Protein AF-A0A8H3DF75-F1 (afdb_monomer)

InterPro domains:
  IPR021858 Fungal transcription factor [PF11951] (6-120)

Sequence (128 aa):
MRSVVQECWRQAAFIYLYMAVCGDSSDTPRVREAFKRYMRLLNGTEPGRLPDEFLIFSFVLVGPAAQRLRDRKIIKQRALGLHTRDRTHIATSWIILVIDDI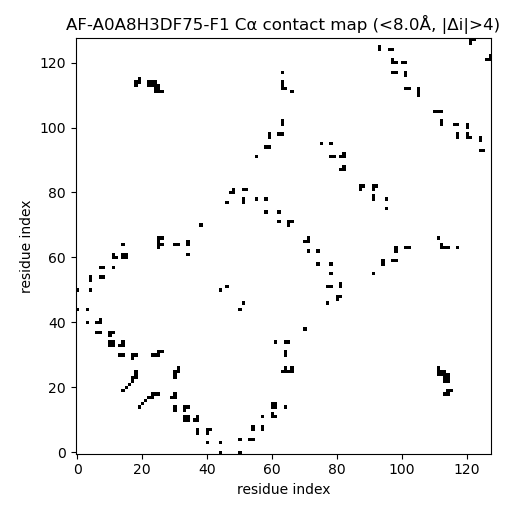WARADADQRPVMWFDVSVSRKKFLNV

Mean predicted aligned error: 5.35 Å

Foldseek 3Di:
DVVLLVLLVVLLVQLCCCQVVVVDFLPDPSNLVSLVSNLVSLVVDDQDQVSLVSCLVSLLSNLLNPPDPVSNVSSLVSLVVNCPPDDPPPSSVLSNQLSVQQNVVCVVVVHTGGVVSSVVSCCVRPVD

Secondary structure (DSSP, 8-state):
-HHHHHHHHHHHHHHHIIIIIS---TTSHHHHHHHHHHHHHHHTSPPSHHHHHTTHHHHHHHGGG--SHHHHHHHHHHHHHHHTTSS-HHHHHHHHHHHHHHHHHHHHTTS---HHHHHHHHHHHH--

Organism: NCBI:txid456999

Nearest PDB structures (foldseek):
  4gpk-assembly1_C  TM=4.114E-01  e=5.987E+00  Bacillus thuringiensis serovar thuringiensis
  6c6k-assembly1_A  TM=3.876E-01  e=9.896E+00  Homo sapiens

Radius of gyration: 13.76 Å; Cα contacts (8 Å, |Δi|>4): 145; chains: 1; bounding box: 34×24×37 Å

Solvent-accessible surface area (backbone atoms only — not comparable to full-atom values): 6999 Å² total; per-residue (Å²): 110,71,67,57,54,52,50,37,50,52,26,27,50,48,31,37,44,42,22,64,72,69,62,36,43,28,75,39,70,68,36,43,50,31,44,52,52,29,50,53,53,57,71,73,43,82,89,50,65,76,68,44,66,77,36,54,71,43,47,67,47,41,44,60,46,47,82,47,72,71,56,44,49,50,54,49,51,56,49,51,64,50,47,80,74,60,98,44,62,68,69,50,51,52,50,53,53,33,47,48,49,37,49,52,51,23,60,74,69,72,45,69,35,45,45,66,43,55,56,55,31,41,35,74,77,65,79,104

pLDDT: mean 86.45, std 13.16, range [49.19, 98.12]

Structure (mmCIF, N/CA/C/O backb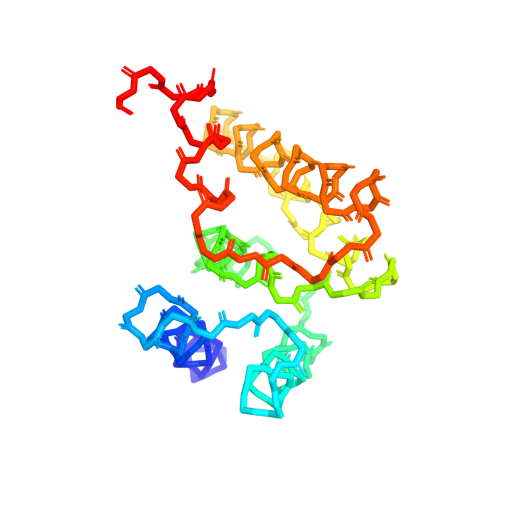one):
data_AF-A0A8H3DF75-F1
#
_entry.id   AF-A0A8H3DF75-F1
#
loop_
_atom_site.group_PDB
_atom_site.id
_atom_site.type_symbol
_atom_site.label_atom_id
_atom_site.label_alt_id
_atom_site.label_comp_id
_atom_site.label_asym_id
_atom_site.label_entity_id
_atom_site.label_seq_id
_atom_site.pdbx_PDB_ins_code
_atom_site.Cartn_x
_atom_site.Cartn_y
_atom_site.Cartn_z
_atom_site.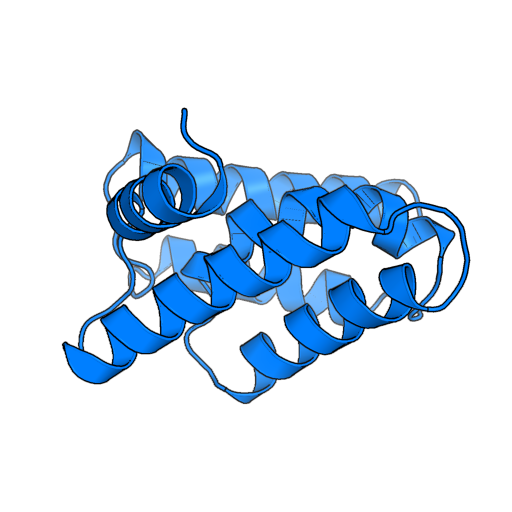occupancy
_atom_site.B_iso_or_equiv
_atom_site.auth_seq_id
_atom_site.auth_comp_id
_atom_site.auth_asym_id
_atom_site.auth_atom_id
_atom_site.pdbx_PDB_model_num
ATOM 1 N N . MET A 1 1 ? 20.208 -4.360 -7.802 1.00 60.38 1 MET A N 1
ATOM 2 C CA . MET A 1 1 ? 18.901 -3.910 -8.339 1.00 60.38 1 MET A CA 1
ATOM 3 C C . MET A 1 1 ? 17.854 -5.023 -8.359 1.00 60.38 1 MET A C 1
ATOM 5 O O . MET A 1 1 ? 16.828 -4.861 -7.714 1.00 60.38 1 MET A O 1
ATOM 9 N N . ARG A 1 2 ? 18.122 -6.178 -8.994 1.00 76.81 2 ARG A N 1
ATOM 10 C CA . ARG A 1 2 ? 17.198 -7.335 -9.032 1.00 76.81 2 ARG A CA 1
ATOM 11 C C . ARG A 1 2 ? 16.719 -7.805 -7.649 1.00 76.81 2 ARG A C 1
ATOM 13 O O . ARG A 1 2 ? 15.525 -8.001 -7.464 1.00 76.81 2 ARG A O 1
ATOM 20 N N . SER A 1 3 ? 17.631 -7.917 -6.681 1.00 84.50 3 SER A N 1
ATOM 21 C CA . SER A 1 3 ? 17.312 -8.323 -5.303 1.00 84.50 3 SER A CA 1
ATOM 22 C C . SER A 1 3 ? 16.375 -7.344 -4.590 1.00 84.50 3 SER A C 1
ATOM 24 O O . SER A 1 3 ? 15.457 -7.767 -3.899 1.00 84.50 3 SER A O 1
ATOM 26 N N . VAL A 1 4 ? 16.560 -6.037 -4.798 1.00 87.31 4 VAL A N 1
ATOM 27 C CA . VAL A 1 4 ? 15.722 -5.004 -4.171 1.00 87.31 4 VAL A CA 1
ATOM 28 C C . VAL A 1 4 ? 14.311 -5.015 -4.752 1.00 87.31 4 VAL A C 1
ATOM 30 O O . VAL A 1 4 ? 13.348 -4.964 -3.997 1.00 87.31 4 VAL A O 1
ATOM 33 N N . VAL A 1 5 ? 14.173 -5.158 -6.075 1.00 87.69 5 VAL A N 1
ATOM 34 C CA . VAL A 1 5 ? 12.860 -5.277 -6.733 1.00 87.69 5 VAL A CA 1
ATOM 35 C C . VAL A 1 5 ? 12.118 -6.525 -6.247 1.00 87.69 5 VAL A C 1
ATOM 37 O O . VAL A 1 5 ? 10.944 -6.437 -5.899 1.00 87.69 5 VAL A O 1
ATOM 40 N N . GLN A 1 6 ? 12.799 -7.671 -6.160 1.00 90.56 6 GLN A N 1
ATOM 41 C CA . GLN A 1 6 ? 12.214 -8.902 -5.614 1.00 90.56 6 GLN A CA 1
ATOM 42 C C . GLN A 1 6 ? 11.753 -8.723 -4.167 1.00 90.56 6 GLN A C 1
ATOM 44 O O . GLN A 1 6 ? 10.665 -9.161 -3.805 1.00 90.56 6 GLN A O 1
ATOM 49 N N . GLU A 1 7 ? 12.551 -8.041 -3.351 1.00 94.00 7 GLU A N 1
ATOM 50 C CA . GLU A 1 7 ? 12.215 -7.788 -1.957 1.00 94.00 7 GLU A CA 1
ATOM 51 C C . GLU A 1 7 ? 11.046 -6.794 -1.817 1.00 94.00 7 GLU A C 1
ATOM 53 O O . GLU A 1 7 ? 10.160 -7.010 -0.991 1.00 94.00 7 GLU A O 1
ATOM 58 N N . CYS A 1 8 ? 10.954 -5.771 -2.674 1.00 94.00 8 CYS A N 1
ATOM 59 C CA . CYS A 1 8 ? 9.770 -4.912 -2.779 1.00 94.00 8 CYS A CA 1
ATOM 60 C C . CYS A 1 8 ? 8.517 -5.730 -3.122 1.00 94.00 8 CYS A C 1
ATOM 62 O O . CYS A 1 8 ? 7.493 -5.600 -2.451 1.00 94.00 8 CYS A O 1
ATOM 64 N N . TRP A 1 9 ? 8.600 -6.616 -4.117 1.00 95.00 9 TRP A N 1
ATOM 65 C CA . TRP A 1 9 ? 7.496 -7.508 -4.478 1.00 95.00 9 TRP A CA 1
ATOM 66 C C . TRP A 1 9 ? 7.118 -8.463 -3.346 1.00 95.00 9 TRP A C 1
ATOM 68 O O . TRP A 1 9 ? 5.932 -8.691 -3.119 1.00 95.00 9 TRP A O 1
ATOM 78 N N . ARG A 1 10 ? 8.093 -8.957 -2.577 1.00 96.56 10 ARG A N 1
ATOM 79 C CA . ARG A 1 10 ? 7.835 -9.776 -1.387 1.00 96.56 10 ARG A CA 1
ATOM 80 C C . ARG A 1 10 ? 7.030 -9.009 -0.339 1.00 96.56 10 ARG A C 1
ATOM 82 O O . ARG A 1 10 ? 6.052 -9.538 0.182 1.00 96.56 10 ARG A O 1
ATOM 89 N N . GLN A 1 11 ? 7.392 -7.756 -0.055 1.00 97.81 11 GLN A N 1
ATOM 90 C CA . GLN A 1 11 ? 6.621 -6.923 0.875 1.00 97.81 11 GLN A CA 1
ATOM 91 C C . GLN A 1 11 ? 5.227 -6.579 0.326 1.00 97.81 11 GLN A C 1
ATOM 93 O O . GLN A 1 11 ? 4.255 -6.612 1.078 1.00 97.81 11 GLN A O 1
ATOM 98 N N . ALA A 1 12 ? 5.101 -6.314 -0.979 1.00 97.00 12 ALA A N 1
ATOM 99 C CA . ALA A 1 12 ? 3.807 -6.089 -1.624 1.00 97.00 12 ALA A CA 1
ATOM 100 C C . ALA A 1 12 ? 2.895 -7.327 -1.536 1.00 97.00 12 ALA A C 1
ATOM 102 O O . ALA A 1 12 ? 1.709 -7.197 -1.233 1.00 97.00 12 ALA A O 1
ATOM 103 N N . ALA A 1 13 ? 3.456 -8.526 -1.718 1.00 97.25 13 ALA A N 1
ATOM 104 C CA . ALA A 1 13 ? 2.738 -9.786 -1.559 1.00 97.25 13 ALA A CA 1
ATOM 105 C C . ALA A 1 13 ? 2.259 -10.002 -0.116 1.00 97.25 13 ALA A C 1
ATOM 107 O O . ALA A 1 13 ? 1.129 -10.440 0.081 1.00 97.25 13 ALA A O 1
ATOM 108 N N . PHE A 1 14 ? 3.059 -9.646 0.897 1.00 97.94 14 PHE A N 1
ATOM 109 C CA . PHE A 1 14 ? 2.601 -9.694 2.290 1.00 97.94 14 PHE A CA 1
ATOM 110 C C . PHE A 1 14 ? 1.458 -8.723 2.569 1.00 97.94 14 PHE A C 1
ATOM 112 O O . PHE A 1 14 ? 0.496 -9.106 3.224 1.00 97.94 14 PHE A O 1
ATOM 119 N N . ILE A 1 15 ? 1.529 -7.490 2.061 1.00 97.75 15 ILE A N 1
ATOM 120 C CA . ILE A 1 15 ? 0.442 -6.513 2.222 1.00 97.75 15 ILE A CA 1
ATOM 121 C C . ILE A 1 15 ? -0.844 -7.042 1.585 1.00 97.75 15 ILE A C 1
ATOM 123 O O . ILE A 1 15 ? -1.891 -7.020 2.229 1.00 97.75 15 ILE A O 1
ATOM 127 N N . TYR A 1 16 ? -0.754 -7.581 0.366 1.00 96.12 16 TYR A N 1
ATOM 128 C CA . TYR A 1 16 ? -1.882 -8.232 -0.293 1.00 96.12 16 TYR A CA 1
ATOM 129 C C . TYR A 1 16 ? -2.425 -9.399 0.537 1.00 96.12 16 TYR A C 1
ATOM 131 O O . TYR A 1 16 ? -3.619 -9.446 0.807 1.00 96.12 16 TYR A O 1
ATOM 139 N N . LEU A 1 17 ? -1.567 -10.312 0.998 1.00 97.62 17 LEU A N 1
ATOM 140 C CA . LEU A 1 17 ? -1.979 -11.450 1.820 1.00 97.62 17 LEU A CA 1
ATOM 141 C C . LEU A 1 17 ? -2.721 -10.988 3.081 1.00 97.62 17 LEU A C 1
ATOM 143 O O . LEU A 1 17 ? -3.814 -11.466 3.366 1.00 97.62 17 LEU A O 1
ATOM 147 N N . TYR A 1 18 ? -2.162 -10.033 3.821 1.00 97.81 18 TYR A N 1
ATOM 148 C CA . TYR A 1 18 ? -2.763 -9.569 5.068 1.00 97.81 18 TYR A CA 1
ATOM 149 C C . TYR A 1 18 ? -4.082 -8.832 4.828 1.00 97.81 18 TYR A C 1
ATOM 151 O O . TYR A 1 18 ? -5.074 -9.142 5.481 1.00 97.81 18 TYR A O 1
ATOM 159 N N . MET A 1 19 ? -4.132 -7.900 3.876 1.00 97.06 19 MET A N 1
ATOM 160 C CA . MET A 1 19 ? -5.328 -7.082 3.668 1.00 97.06 19 MET A CA 1
ATOM 161 C C . MET A 1 19 ? -6.407 -7.797 2.848 1.00 97.06 19 MET A C 1
ATOM 163 O O . MET A 1 19 ? -7.584 -7.740 3.191 1.00 97.06 19 MET A O 1
ATOM 167 N N . ALA A 1 20 ? -6.028 -8.452 1.749 1.00 95.25 20 ALA A N 1
ATOM 168 C CA . ALA A 1 20 ? -6.967 -9.050 0.801 1.00 95.25 20 ALA A CA 1
ATOM 169 C C . ALA A 1 20 ? -7.452 -10.430 1.231 1.00 95.25 20 ALA A C 1
ATOM 171 O O . ALA A 1 20 ? -8.629 -10.738 1.068 1.00 95.25 20 ALA A O 1
ATOM 172 N N . VAL A 1 21 ? -6.537 -11.261 1.737 1.00 96.00 21 VAL A N 1
ATOM 173 C CA . VAL A 1 21 ? -6.831 -12.661 2.061 1.00 96.00 21 VAL A CA 1
ATOM 174 C C . VAL A 1 21 ? -7.211 -12.803 3.530 1.00 96.00 21 VAL A C 1
ATOM 176 O O . VAL A 1 21 ? -8.213 -13.440 3.832 1.00 96.00 21 VAL A O 1
ATOM 179 N N . CYS A 1 22 ? -6.453 -12.193 4.449 1.00 96.94 22 CYS A N 1
ATOM 180 C CA . CYS A 1 22 ? -6.777 -12.252 5.878 1.00 96.94 22 CYS A CA 1
ATOM 181 C C . CYS A 1 22 ? -7.815 -11.210 6.326 1.00 96.94 22 CYS A C 1
ATOM 183 O O . CYS A 1 22 ? -8.328 -11.331 7.434 1.00 96.94 22 CYS A O 1
ATOM 185 N N . GLY A 1 23 ? -8.135 -10.217 5.490 1.00 95.94 23 GLY A N 1
ATOM 186 C CA . GLY A 1 23 ? -9.151 -9.205 5.790 1.00 95.94 23 GLY A CA 1
ATOM 187 C C . GLY A 1 23 ? -8.690 -8.084 6.725 1.00 95.94 23 GLY A C 1
ATOM 188 O O . GLY A 1 23 ? -9.527 -7.365 7.267 1.00 95.94 23 GLY A O 1
ATOM 189 N N . ASP A 1 24 ? -7.383 -7.914 6.923 1.00 97.50 24 ASP A N 1
ATOM 190 C CA . ASP A 1 24 ? -6.861 -6.864 7.791 1.00 97.50 24 ASP A CA 1
ATOM 191 C C . ASP A 1 24 ? -7.067 -5.459 7.221 1.00 97.50 24 ASP A C 1
ATOM 193 O O . ASP A 1 24 ? -6.970 -5.214 6.015 1.00 97.50 24 ASP A O 1
ATOM 197 N N . SER A 1 25 ? -7.231 -4.497 8.130 1.00 96.81 25 SER A N 1
ATOM 198 C CA . SER A 1 25 ? -7.132 -3.080 7.796 1.00 96.81 25 SER A CA 1
ATOM 199 C C . SER A 1 25 ? -5.676 -2.639 7.645 1.00 96.81 25 SER A C 1
ATOM 201 O O . SER A 1 25 ? -4.744 -3.274 8.160 1.00 96.81 25 SER A O 1
ATOM 203 N N . SER A 1 26 ? -5.474 -1.490 6.998 1.00 96.56 26 SER A N 1
ATOM 204 C CA . SER A 1 26 ? -4.144 -0.898 6.835 1.00 96.56 26 SER A CA 1
ATOM 205 C C . SER A 1 26 ? -3.447 -0.508 8.145 1.00 96.56 26 SER A C 1
ATOM 207 O O . SER A 1 26 ? -2.243 -0.255 8.126 1.00 96.56 26 SER A O 1
ATOM 209 N N . ASP A 1 27 ? -4.164 -0.465 9.275 1.00 96.62 27 ASP A N 1
ATOM 210 C CA . ASP A 1 27 ? -3.605 -0.094 10.584 1.00 96.62 27 ASP A CA 1
ATOM 211 C C . ASP A 1 27 ? -3.100 -1.270 11.418 1.00 96.62 27 ASP A C 1
ATOM 213 O O . ASP A 1 27 ? -2.438 -1.087 12.441 1.00 96.62 27 ASP A O 1
ATOM 217 N N . THR A 1 28 ? -3.334 -2.497 10.965 1.00 97.75 28 THR A N 1
ATOM 218 C CA . THR A 1 28 ? -2.822 -3.670 11.672 1.00 97.75 28 THR A CA 1
ATOM 219 C C . THR A 1 28 ? -1.283 -3.680 11.710 1.00 97.75 28 THR A C 1
ATOM 221 O O . THR A 1 28 ? -0.619 -3.314 10.728 1.00 97.75 28 THR A O 1
ATOM 224 N N . PRO A 1 29 ? -0.660 -4.130 12.821 1.00 97.75 29 PRO A N 1
ATOM 225 C CA . PRO A 1 29 ? 0.794 -4.064 12.990 1.00 97.75 29 PRO A CA 1
ATOM 226 C C . PRO A 1 29 ? 1.591 -4.742 11.869 1.00 97.75 29 PRO A C 1
ATOM 228 O O . PRO A 1 29 ? 2.616 -4.216 11.430 1.00 97.75 29 PRO A O 1
ATOM 231 N N . ARG A 1 30 ? 1.111 -5.886 11.362 1.00 97.50 30 ARG A N 1
ATOM 232 C CA . ARG A 1 30 ? 1.786 -6.638 10.292 1.00 97.50 30 ARG A CA 1
ATOM 233 C C . ARG A 1 30 ? 1.729 -5.935 8.936 1.00 97.50 30 ARG A C 1
ATOM 235 O O . ARG A 1 30 ? 2.726 -5.959 8.214 1.00 97.50 30 ARG A O 1
ATOM 242 N N . VAL A 1 31 ? 0.622 -5.256 8.619 1.00 98.00 31 VAL A N 1
ATOM 243 C CA . VAL A 1 31 ? 0.506 -4.444 7.397 1.00 98.00 31 VAL A CA 1
ATOM 244 C C . VAL A 1 31 ? 1.437 -3.240 7.482 1.00 98.00 31 VAL A C 1
ATOM 246 O O . VAL A 1 31 ? 2.218 -2.997 6.560 1.00 98.00 31 VAL A O 1
ATOM 249 N N . ARG A 1 32 ? 1.442 -2.539 8.621 1.00 97.88 32 ARG A N 1
ATOM 250 C CA . ARG A 1 32 ? 2.323 -1.385 8.852 1.00 97.88 32 ARG A CA 1
ATOM 251 C C . ARG A 1 32 ? 3.800 -1.749 8.759 1.00 97.88 32 ARG A C 1
ATOM 253 O O . ARG A 1 32 ? 4.577 -0.993 8.178 1.00 97.88 32 ARG A O 1
ATOM 260 N N . GLU A 1 33 ? 4.200 -2.892 9.307 1.00 98.12 33 GLU A N 1
ATOM 261 C CA . GLU A 1 33 ? 5.593 -3.341 9.259 1.00 98.12 33 GLU A CA 1
ATOM 262 C C . GLU A 1 33 ? 6.015 -3.753 7.839 1.00 98.12 33 GLU A C 1
ATOM 264 O O . GLU A 1 33 ? 7.079 -3.334 7.379 1.00 98.12 33 GLU A O 1
ATOM 269 N N . ALA A 1 34 ? 5.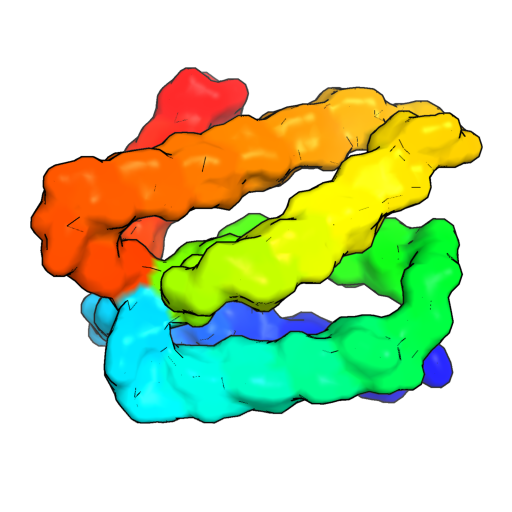173 -4.490 7.106 1.00 97.81 34 ALA A N 1
ATOM 270 C CA . ALA A 1 34 ? 5.434 -4.823 5.703 1.00 97.81 34 ALA A CA 1
ATOM 271 C C . ALA A 1 34 ? 5.534 -3.557 4.830 1.00 97.81 34 ALA A C 1
ATOM 273 O O . ALA A 1 34 ? 6.484 -3.397 4.060 1.00 97.81 34 ALA A O 1
ATOM 274 N N . PHE A 1 35 ? 4.623 -2.598 5.020 1.00 98.00 35 PHE A N 1
ATOM 275 C CA . PHE A 1 35 ? 4.645 -1.315 4.316 1.00 98.00 35 PHE A CA 1
ATOM 276 C C . PHE A 1 35 ? 5.884 -0.483 4.645 1.00 98.00 35 PHE A C 1
ATOM 278 O O . PHE A 1 35 ? 6.538 0.060 3.756 1.00 98.00 35 PHE A O 1
ATOM 285 N N . LYS A 1 36 ? 6.280 -0.426 5.918 1.00 97.38 36 LYS A N 1
ATOM 286 C CA . LYS A 1 36 ? 7.504 0.261 6.344 1.00 97.38 36 LYS A CA 1
ATOM 287 C C . LYS A 1 36 ? 8.746 -0.335 5.684 1.00 97.38 36 LYS A C 1
ATOM 289 O O . LYS A 1 36 ? 9.631 0.416 5.271 1.00 97.38 36 LYS A O 1
ATOM 294 N N . ARG A 1 37 ? 8.828 -1.665 5.576 1.00 97.31 37 ARG A N 1
ATOM 295 C CA . ARG A 1 37 ? 9.919 -2.356 4.869 1.00 97.31 37 ARG A CA 1
ATOM 296 C C . ARG A 1 37 ? 9.902 -2.027 3.382 1.00 97.31 37 ARG A C 1
ATOM 298 O O . ARG A 1 37 ? 10.947 -1.655 2.857 1.00 97.31 37 ARG A O 1
ATOM 305 N N . TYR A 1 38 ? 8.731 -2.061 2.747 1.00 96.25 38 TYR A N 1
ATOM 306 C CA . TYR A 1 38 ? 8.565 -1.654 1.351 1.00 96.25 38 TYR A CA 1
ATOM 307 C C . TYR A 1 38 ? 9.078 -0.228 1.113 1.00 96.25 38 TYR A C 1
ATOM 309 O O . TYR A 1 38 ? 9.924 -0.010 0.252 1.00 96.25 38 TYR A O 1
ATOM 317 N N . MET A 1 39 ? 8.643 0.739 1.925 1.00 95.88 39 MET A N 1
ATOM 318 C CA . MET A 1 39 ? 9.055 2.138 1.781 1.00 95.88 39 MET A CA 1
ATOM 319 C C . MET A 1 39 ? 10.555 2.344 2.009 1.00 95.88 39 MET A C 1
ATOM 321 O O . MET A 1 39 ? 11.164 3.163 1.327 1.00 95.88 39 MET A O 1
ATOM 325 N N . ARG A 1 40 ? 11.179 1.594 2.928 1.00 94.94 40 ARG A N 1
ATOM 326 C CA . ARG A 1 40 ? 12.641 1.623 3.111 1.00 94.94 40 ARG A CA 1
ATOM 327 C C . ARG A 1 40 ? 13.378 1.162 1.856 1.00 94.94 40 ARG A C 1
ATOM 329 O O . ARG A 1 40 ? 14.345 1.806 1.467 1.00 94.94 40 ARG A O 1
ATOM 336 N N . LEU A 1 41 ? 12.913 0.084 1.230 1.00 92.88 41 LEU A N 1
ATOM 337 C CA . LEU A 1 41 ? 13.499 -0.441 -0.004 1.00 92.88 41 LEU A CA 1
ATOM 338 C C . LEU A 1 41 ? 13.297 0.538 -1.161 1.00 92.88 41 LEU A C 1
ATOM 340 O O . LEU A 1 41 ? 14.263 0.892 -1.826 1.00 92.88 41 LEU A O 1
ATOM 344 N N . LEU A 1 42 ? 12.070 1.038 -1.340 1.00 90.62 42 LEU A N 1
ATOM 345 C CA . LEU A 1 42 ? 11.733 2.004 -2.385 1.00 90.62 42 LEU A CA 1
ATOM 346 C C . LEU A 1 42 ? 12.582 3.277 -2.267 1.00 90.62 42 LEU A C 1
ATOM 348 O O . LEU A 1 42 ? 13.179 3.716 -3.246 1.00 90.62 42 LEU A O 1
ATOM 352 N N . ASN A 1 43 ? 12.702 3.840 -1.063 1.00 89.56 43 ASN A N 1
ATOM 353 C CA . ASN A 1 43 ? 13.505 5.043 -0.827 1.00 89.56 43 ASN A CA 1
ATOM 354 C C . ASN A 1 43 ? 15.014 4.795 -0.967 1.00 89.56 43 ASN A C 1
ATOM 356 O O . ASN A 1 43 ? 15.745 5.726 -1.284 1.00 89.56 43 ASN A O 1
ATOM 360 N N . GLY A 1 44 ? 15.475 3.562 -0.739 1.00 85.88 44 GLY A N 1
ATOM 361 C CA . GLY A 1 44 ? 16.864 3.154 -0.959 1.00 85.88 44 GLY A CA 1
ATOM 362 C C . GLY A 1 44 ? 17.212 2.885 -2.427 1.00 85.88 44 GLY A C 1
ATOM 363 O O . GLY A 1 44 ? 18.377 2.651 -2.736 1.00 85.88 44 GLY A O 1
ATOM 364 N N . THR A 1 45 ? 16.230 2.904 -3.334 1.00 83.25 45 THR A N 1
ATOM 365 C CA . THR A 1 45 ? 16.465 2.821 -4.783 1.00 83.25 45 THR A CA 1
ATOM 366 C C . THR A 1 45 ? 16.469 4.204 -5.409 1.00 83.25 45 THR A C 1
ATOM 368 O O . THR A 1 45 ? 15.564 5.002 -5.149 1.00 83.25 45 THR A O 1
ATOM 371 N N . GLU A 1 46 ? 17.449 4.473 -6.272 1.00 76.50 46 GLU A N 1
ATOM 372 C CA . GLU A 1 46 ? 17.443 5.690 -7.081 1.00 76.50 46 GLU A CA 1
ATOM 373 C C . GLU A 1 46 ? 16.142 5.764 -7.901 1.00 76.50 46 GLU A C 1
ATOM 375 O O . GLU A 1 46 ? 15.772 4.776 -8.548 1.00 76.50 46 GLU A O 1
ATOM 380 N N . PRO A 1 47 ? 15.415 6.896 -7.853 1.00 69.25 47 PRO A N 1
ATOM 381 C CA . PRO A 1 47 ? 14.282 7.143 -8.736 1.00 69.25 47 PRO A CA 1
ATOM 382 C C . PRO A 1 47 ? 14.701 6.988 -10.190 1.00 69.25 47 PRO A C 1
ATOM 384 O O . PRO A 1 47 ? 15.697 7.572 -10.619 1.00 69.25 47 PRO A O 1
ATOM 387 N N . GLY A 1 48 ? 13.954 6.209 -10.966 1.00 63.97 48 GLY A N 1
ATOM 388 C CA . GLY A 1 48 ? 14.381 5.915 -12.322 1.00 63.97 48 GLY A CA 1
ATOM 389 C C . GLY A 1 48 ? 13.513 4.894 -13.029 1.00 63.97 48 GLY A C 1
ATOM 390 O O . GLY A 1 48 ? 12.766 4.134 -12.425 1.00 63.97 48 GLY A O 1
ATOM 391 N N . ARG A 1 49 ? 13.660 4.861 -14.352 1.00 61.75 49 ARG A N 1
ATOM 392 C CA . ARG A 1 49 ? 12.795 4.099 -15.254 1.00 61.75 49 ARG A CA 1
ATOM 393 C C . ARG A 1 49 ? 12.832 2.591 -14.989 1.00 61.75 49 ARG A C 1
ATOM 395 O O . ARG A 1 49 ? 11.791 2.001 -14.758 1.00 61.75 49 ARG A O 1
ATOM 402 N N . LEU A 1 50 ? 14.019 1.982 -14.938 1.00 65.00 50 LEU A N 1
ATOM 403 C CA . LEU A 1 50 ? 14.147 0.532 -14.751 1.00 65.00 50 LEU A CA 1
ATOM 404 C C . LEU A 1 50 ? 13.505 -0.002 -13.454 1.00 65.00 50 LEU A C 1
ATOM 406 O O . LEU A 1 50 ? 12.682 -0.902 -13.551 1.00 65.00 50 LEU A O 1
ATOM 410 N N . PRO A 1 51 ? 13.841 0.486 -12.244 1.00 67.38 51 PRO A N 1
ATOM 411 C CA . PRO A 1 51 ? 13.269 -0.063 -11.017 1.00 67.38 51 PRO A CA 1
ATOM 412 C C . PRO A 1 51 ? 11.777 0.254 -10.901 1.00 67.38 51 PRO A C 1
ATOM 414 O O . PRO A 1 51 ? 11.014 -0.615 -10.489 1.00 67.38 51 PRO A O 1
ATOM 417 N N . ASP A 1 52 ? 11.357 1.461 -11.292 1.00 69.75 52 ASP A N 1
ATOM 418 C CA . ASP A 1 52 ? 9.975 1.901 -11.127 1.00 69.75 52 ASP A CA 1
ATOM 419 C C . ASP A 1 52 ? 9.041 1.229 -12.167 1.00 69.75 52 ASP A C 1
ATOM 421 O O . ASP A 1 52 ? 7.915 0.875 -11.815 1.00 69.75 52 ASP A O 1
ATOM 425 N N . GLU A 1 53 ? 9.501 0.923 -13.394 1.00 74.50 53 GLU A N 1
ATOM 426 C CA . GLU A 1 53 ? 8.741 0.128 -14.386 1.00 74.50 53 GLU A CA 1
ATOM 427 C C . GLU A 1 53 ? 8.371 -1.260 -13.836 1.00 74.50 53 GLU A C 1
ATOM 429 O O . GLU A 1 53 ? 7.247 -1.724 -14.024 1.00 74.50 53 GLU A O 1
ATOM 434 N N . PHE A 1 54 ? 9.273 -1.907 -13.088 1.00 77.62 54 PHE A N 1
ATOM 435 C CA . PHE A 1 54 ? 8.985 -3.198 -12.450 1.00 77.62 54 PHE A CA 1
ATOM 436 C C . PHE A 1 54 ? 8.138 -3.084 -11.173 1.00 77.62 54 PHE A C 1
ATOM 438 O O . PHE A 1 54 ? 7.692 -4.111 -10.661 1.00 77.62 54 PHE A O 1
ATOM 445 N N . LEU A 1 55 ? 7.918 -1.876 -10.643 1.00 84.19 55 LEU A N 1
ATOM 446 C CA . LEU A 1 55 ? 7.181 -1.621 -9.396 1.00 84.19 55 LEU A CA 1
ATOM 447 C C . LEU A 1 55 ? 5.843 -0.902 -9.614 1.00 84.19 55 LEU A C 1
ATOM 449 O O . LEU A 1 55 ? 5.071 -0.719 -8.673 1.00 84.19 55 LEU A O 1
ATOM 453 N N . ILE A 1 56 ? 5.510 -0.528 -10.849 1.00 82.62 56 ILE A N 1
ATOM 454 C CA . ILE A 1 56 ? 4.269 0.197 -11.139 1.00 82.62 56 ILE A CA 1
ATOM 455 C C . ILE A 1 56 ? 3.025 -0.551 -10.636 1.00 82.62 56 ILE A C 1
ATOM 457 O O . ILE A 1 56 ? 2.156 0.036 -9.993 1.00 82.62 56 ILE A O 1
ATOM 461 N N . PHE A 1 57 ? 2.978 -1.871 -10.831 1.00 82.12 57 PHE A N 1
ATOM 462 C CA . PHE A 1 57 ? 1.883 -2.708 -10.343 1.00 82.12 57 PHE A CA 1
ATOM 463 C C . PHE A 1 57 ? 1.935 -2.942 -8.831 1.00 82.12 57 PHE A C 1
ATOM 465 O O . PHE A 1 57 ? 0.884 -3.086 -8.205 1.00 82.12 57 PHE A O 1
ATOM 472 N N . SER A 1 58 ? 3.121 -2.929 -8.212 1.00 88.81 58 SER A N 1
ATOM 473 C CA . SER A 1 58 ? 3.208 -3.062 -6.758 1.00 88.81 58 SER A CA 1
ATOM 474 C C . SER A 1 58 ? 2.651 -1.830 -6.046 1.00 88.81 58 SER A C 1
ATOM 476 O O . SER A 1 58 ? 2.119 -1.981 -4.950 1.00 88.81 58 SER A O 1
ATOM 478 N N . PHE A 1 59 ? 2.644 -0.643 -6.669 1.00 88.88 59 PHE A N 1
ATOM 479 C CA . PHE A 1 59 ? 1.993 0.547 -6.103 1.00 88.88 59 PHE A CA 1
ATOM 480 C C . PHE A 1 59 ? 0.488 0.375 -5.870 1.00 88.88 59 PHE A C 1
ATOM 482 O O . PHE A 1 59 ? -0.009 0.873 -4.862 1.00 88.88 59 PHE A O 1
ATOM 489 N N . VAL A 1 60 ? -0.227 -0.382 -6.710 1.00 86.69 60 VAL A N 1
ATOM 490 C CA . VAL A 1 60 ? -1.648 -0.712 -6.468 1.00 86.69 60 VAL A CA 1
ATOM 491 C C . VAL A 1 60 ? -1.803 -1.589 -5.228 1.00 86.69 60 VAL A C 1
ATOM 493 O O . VAL A 1 60 ? -2.738 -1.407 -4.454 1.00 86.69 60 VAL A O 1
ATOM 496 N N . LEU A 1 61 ? -0.878 -2.529 -5.022 1.00 91.62 61 LEU A N 1
ATOM 497 C CA . LEU A 1 61 ? -0.920 -3.447 -3.885 1.00 91.62 61 LEU A CA 1
ATOM 498 C C . LEU A 1 61 ? -0.555 -2.751 -2.570 1.00 91.62 61 LEU A C 1
ATOM 500 O O . LEU A 1 61 ? -1.141 -3.055 -1.535 1.00 91.62 61 LEU A O 1
ATOM 504 N N . VAL A 1 62 ? 0.398 -1.813 -2.601 1.00 95.06 62 VAL A N 1
ATOM 505 C CA . VAL A 1 62 ? 0.887 -1.136 -1.388 1.00 95.06 62 VAL A CA 1
ATOM 506 C C . VAL A 1 62 ? 0.190 0.185 -1.083 1.00 95.06 62 VAL A C 1
ATOM 508 O O . VAL A 1 62 ? 0.192 0.611 0.069 1.00 95.06 62 VAL A O 1
ATOM 511 N N . GLY A 1 63 ? -0.415 0.835 -2.080 1.00 94.38 63 GLY A N 1
ATOM 512 C CA . GLY A 1 63 ? -1.153 2.091 -1.930 1.00 94.38 63 GLY A CA 1
ATOM 513 C C . GLY A 1 63 ? -2.189 2.063 -0.797 1.00 94.38 63 GLY A C 1
ATOM 514 O O . GLY A 1 63 ? -2.199 2.993 0.011 1.00 94.38 63 GLY A O 1
ATOM 515 N N . PRO A 1 64 ? -2.987 0.988 -0.645 1.00 95.12 64 PRO A N 1
ATOM 516 C CA . PRO A 1 64 ? -3.915 0.823 0.476 1.00 95.12 64 PRO A CA 1
ATOM 517 C C . PRO A 1 64 ? -3.258 0.889 1.861 1.00 95.12 64 PRO A C 1
ATOM 519 O O . PRO A 1 64 ? -3.859 1.380 2.812 1.00 95.12 64 PRO A O 1
ATOM 522 N N . ALA A 1 65 ? -2.009 0.437 1.987 1.00 96.75 65 ALA A N 1
ATOM 523 C CA . ALA A 1 65 ? -1.271 0.463 3.248 1.00 96.75 65 ALA A CA 1
ATOM 524 C C . ALA A 1 65 ? -0.648 1.842 3.566 1.00 96.75 65 ALA A C 1
ATOM 526 O O . ALA A 1 65 ? -0.165 2.068 4.678 1.00 96.75 65 ALA A O 1
ATOM 527 N N . ALA A 1 66 ? -0.672 2.789 2.621 1.00 96.44 66 ALA A N 1
ATOM 528 C CA . ALA A 1 66 ? -0.094 4.119 2.788 1.00 96.44 66 ALA A CA 1
ATOM 529 C C . ALA A 1 66 ? -1.012 5.053 3.595 1.00 96.44 66 ALA A C 1
ATOM 531 O O . ALA A 1 66 ? -1.851 5.777 3.057 1.00 96.44 66 ALA A O 1
ATOM 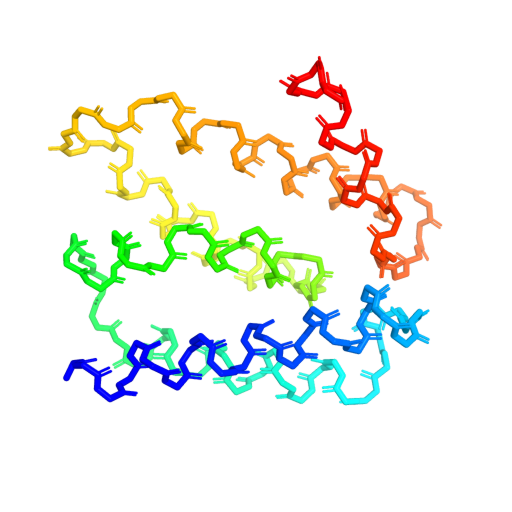532 N N . GLN A 1 67 ? -0.814 5.085 4.911 1.00 91.81 67 GLN A N 1
ATOM 533 C CA . GLN A 1 67 ? -1.600 5.936 5.813 1.00 91.81 67 GLN A CA 1
ATOM 534 C C . GLN A 1 67 ? -1.120 7.392 5.865 1.00 91.81 67 GLN A C 1
ATOM 536 O O . GLN A 1 67 ? -1.906 8.304 6.094 1.00 91.81 67 GLN A O 1
ATOM 541 N N . ARG A 1 68 ? 0.184 7.634 5.686 1.00 93.25 68 ARG A N 1
ATOM 542 C CA . ARG A 1 68 ? 0.778 8.966 5.872 1.00 93.25 68 ARG A CA 1
ATOM 543 C C . ARG A 1 68 ? 0.827 9.716 4.550 1.00 93.25 68 ARG A C 1
ATOM 545 O O . ARG A 1 68 ? 1.372 9.197 3.578 1.00 93.25 68 ARG A O 1
ATOM 552 N N . LEU A 1 69 ? 0.404 10.982 4.548 1.00 93.38 69 LEU A N 1
ATOM 553 C CA . LEU A 1 69 ? 0.451 11.865 3.370 1.00 93.38 69 LEU A CA 1
ATOM 554 C C . LEU A 1 69 ? 1.824 11.891 2.679 1.00 93.38 69 LEU A C 1
ATOM 556 O O . LEU A 1 69 ? 1.907 11.907 1.453 1.00 93.38 69 LEU A O 1
ATOM 560 N N . ARG A 1 70 ? 2.913 11.839 3.454 1.00 94.94 70 ARG A N 1
ATOM 561 C CA . ARG A 1 70 ? 4.278 11.791 2.910 1.00 94.94 70 ARG A CA 1
ATOM 562 C C . ARG A 1 70 ? 4.544 10.530 2.075 1.00 94.94 70 ARG A C 1
ATOM 564 O O . ARG A 1 70 ? 5.156 10.623 1.018 1.00 94.94 70 ARG A O 1
ATOM 571 N N . ASP A 1 71 ? 4.063 9.370 2.526 1.00 94.88 71 ASP A N 1
ATOM 572 C CA . ASP A 1 71 ? 4.307 8.085 1.867 1.00 94.88 71 ASP A CA 1
ATOM 573 C C . ASP A 1 71 ? 3.423 7.991 0.612 1.00 94.88 71 ASP A C 1
ATOM 575 O O . ASP A 1 71 ? 3.892 7.601 -0.458 1.00 94.88 71 ASP A O 1
ATOM 579 N N . ARG A 1 72 ? 2.180 8.489 0.714 1.00 95.00 72 ARG A N 1
ATOM 580 C CA . ARG A 1 72 ? 1.260 8.693 -0.415 1.00 95.00 72 ARG A CA 1
ATOM 581 C C . ARG A 1 72 ? 1.885 9.563 -1.515 1.00 95.00 72 ARG A C 1
ATOM 583 O O . ARG A 1 72 ? 1.841 9.208 -2.693 1.00 95.00 72 ARG A O 1
ATOM 590 N N . LYS A 1 73 ? 2.529 10.675 -1.135 1.00 93.31 73 LYS A N 1
ATOM 591 C CA . LYS A 1 73 ? 3.225 11.581 -2.064 1.00 93.31 73 LYS A CA 1
ATOM 592 C C . LYS A 1 73 ? 4.388 10.893 -2.782 1.00 93.31 73 LYS A C 1
ATOM 594 O O . LYS A 1 73 ? 4.517 11.068 -3.989 1.00 93.31 73 LYS A O 1
ATOM 599 N N . ILE A 1 74 ? 5.193 10.096 -2.076 1.00 92.12 74 ILE A N 1
ATOM 600 C CA . ILE A 1 74 ? 6.311 9.353 -2.682 1.00 92.12 74 ILE A CA 1
ATOM 601 C C . ILE A 1 74 ? 5.794 8.356 -3.724 1.00 92.12 74 ILE A C 1
ATOM 603 O O . ILE A 1 74 ? 6.280 8.354 -4.853 1.00 92.12 74 ILE A O 1
ATOM 607 N N . ILE A 1 75 ? 4.781 7.553 -3.378 1.00 91.25 75 ILE A N 1
ATOM 608 C CA . ILE A 1 75 ? 4.173 6.577 -4.300 1.00 91.25 75 ILE A CA 1
ATOM 609 C C . ILE A 1 75 ? 3.643 7.281 -5.555 1.00 91.25 75 ILE A C 1
ATOM 611 O O . ILE A 1 75 ? 3.944 6.862 -6.671 1.00 91.25 75 ILE A O 1
ATOM 615 N N . LYS A 1 76 ? 2.929 8.400 -5.384 1.00 89.25 76 LYS A N 1
ATOM 616 C CA . LYS A 1 76 ? 2.446 9.220 -6.502 1.00 89.25 76 LYS A CA 1
ATOM 617 C C . LYS A 1 76 ? 3.565 9.742 -7.386 1.00 89.25 76 LYS A C 1
ATOM 619 O O . LYS A 1 76 ? 3.470 9.635 -8.601 1.00 89.25 76 LYS A O 1
ATOM 624 N N . GLN A 1 77 ? 4.607 10.320 -6.796 1.00 87.88 77 GLN A N 1
ATOM 625 C CA . GLN A 1 77 ? 5.729 10.875 -7.553 1.00 87.88 77 GLN A CA 1
ATOM 626 C C . GLN A 1 77 ? 6.449 9.795 -8.361 1.00 87.88 77 GLN A C 1
ATOM 628 O O . GLN A 1 77 ? 6.781 10.030 -9.519 1.00 87.88 77 GLN A O 1
ATOM 633 N N . ARG A 1 78 ? 6.634 8.603 -7.782 1.00 85.94 78 ARG A N 1
ATOM 634 C CA . ARG A 1 78 ? 7.223 7.448 -8.472 1.00 85.94 78 ARG A CA 1
ATOM 635 C C . ARG A 1 78 ? 6.351 6.977 -9.635 1.00 85.94 78 ARG A C 1
ATOM 637 O O . ARG A 1 78 ? 6.857 6.814 -10.739 1.00 85.94 78 ARG A O 1
ATOM 644 N N . ALA A 1 79 ? 5.042 6.836 -9.420 1.00 82.31 79 ALA A N 1
ATOM 645 C CA . ALA A 1 79 ? 4.105 6.468 -10.480 1.00 82.31 79 ALA A CA 1
ATOM 646 C C . ALA A 1 79 ? 4.065 7.521 -11.605 1.00 82.31 79 ALA A C 1
ATOM 648 O O . ALA A 1 79 ? 4.175 7.1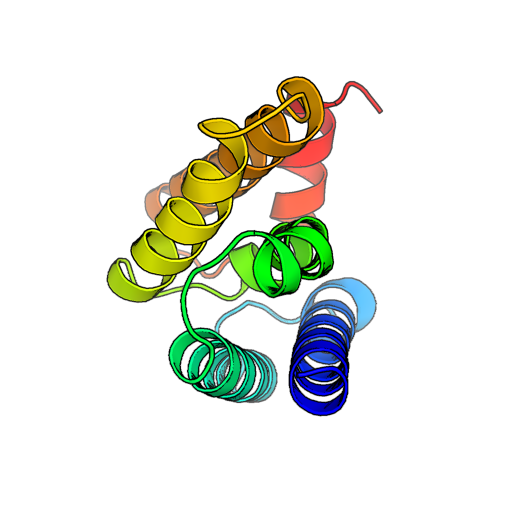80 -12.778 1.00 82.31 79 ALA A O 1
ATOM 649 N N . LEU A 1 80 ? 3.980 8.811 -11.265 1.00 80.56 80 LEU A N 1
ATOM 650 C CA . LEU A 1 80 ? 3.962 9.910 -12.239 1.00 80.56 80 LEU A CA 1
ATOM 651 C C . LEU A 1 80 ? 5.274 10.044 -13.017 1.00 80.56 80 LEU A C 1
ATOM 653 O O . LEU A 1 80 ? 5.234 10.354 -14.203 1.00 80.56 80 LEU A O 1
ATOM 657 N N . GLY A 1 81 ? 6.424 9.785 -12.388 1.00 74.00 81 GLY A N 1
ATOM 658 C CA . GLY A 1 81 ? 7.732 9.824 -13.051 1.00 74.00 81 GLY A CA 1
ATOM 659 C C . GLY A 1 81 ? 7.874 8.824 -14.205 1.00 74.00 81 GLY A C 1
ATOM 660 O O . GLY A 1 81 ? 8.685 9.042 -15.103 1.00 74.00 81 GLY A O 1
ATOM 661 N N . LEU A 1 82 ? 7.062 7.761 -14.217 1.00 68.69 82 LEU A N 1
ATOM 662 C CA . LEU A 1 82 ? 6.967 6.806 -15.326 1.00 68.69 82 LEU A CA 1
ATOM 663 C C . LEU A 1 82 ? 6.069 7.312 -16.463 1.00 68.69 82 LEU A C 1
ATOM 665 O O . LEU A 1 82 ? 6.297 6.986 -17.626 1.00 68.69 82 LEU A O 1
ATOM 669 N N . HIS A 1 83 ? 5.064 8.130 -16.140 1.00 59.59 83 HIS A N 1
ATOM 670 C CA . HIS A 1 83 ? 4.098 8.662 -17.101 1.00 59.59 83 HIS A CA 1
ATOM 671 C C . HIS A 1 83 ? 4.730 9.666 -18.074 1.00 59.59 83 HIS A C 1
ATOM 673 O O . HIS A 1 83 ? 4.390 9.692 -19.253 1.00 59.59 83 HIS A O 1
ATOM 679 N N . THR A 1 84 ? 5.679 10.470 -17.595 1.00 54.81 84 THR A N 1
ATOM 680 C CA . THR A 1 84 ? 6.263 11.594 -18.338 1.00 54.81 84 THR A CA 1
ATOM 681 C C . THR A 1 84 ? 7.317 11.210 -19.376 1.00 54.81 84 THR A C 1
ATOM 683 O O . THR A 1 84 ? 7.746 12.098 -20.110 1.00 54.81 84 THR A O 1
ATOM 686 N N . ARG A 1 85 ? 7.771 9.945 -19.452 1.00 58.03 85 ARG A N 1
ATOM 687 C CA . ARG A 1 85 ? 9.015 9.621 -20.182 1.00 58.03 85 ARG A CA 1
ATOM 688 C C . ARG A 1 85 ? 8.944 8.602 -21.329 1.00 58.03 85 ARG A C 1
ATOM 690 O O . ARG A 1 85 ? 9.899 8.604 -22.088 1.00 58.03 85 ARG A O 1
ATOM 697 N N . ASP A 1 86 ? 7.887 7.788 -21.493 1.00 52.53 86 ASP A N 1
ATOM 698 C CA . ASP A 1 86 ? 7.562 7.061 -22.752 1.00 52.53 86 ASP A CA 1
ATOM 699 C C . ASP A 1 86 ? 6.342 6.108 -22.619 1.00 52.53 86 ASP A C 1
ATOM 701 O O . ASP A 1 86 ? 6.229 5.367 -21.644 1.00 52.53 86 ASP A O 1
ATOM 705 N N . ARG A 1 87 ? 5.459 6.099 -23.640 1.00 49.19 87 ARG A N 1
ATOM 706 C CA . ARG A 1 87 ? 4.433 5.096 -24.067 1.00 49.19 87 ARG A CA 1
ATOM 707 C C . ARG A 1 87 ? 3.534 4.341 -23.062 1.00 49.19 87 ARG A C 1
ATOM 709 O O . ARG A 1 87 ? 2.661 3.599 -23.507 1.00 49.19 87 ARG A O 1
ATOM 716 N N . THR A 1 88 ? 3.616 4.563 -21.756 1.00 51.34 88 THR A N 1
ATOM 717 C CA . THR A 1 88 ? 2.792 3.854 -20.752 1.00 51.34 88 THR A CA 1
ATOM 718 C C . THR A 1 88 ? 1.667 4.755 -20.231 1.00 51.34 88 THR A C 1
ATOM 720 O O . THR A 1 88 ? 1.497 4.970 -19.031 1.00 51.34 88 THR A O 1
ATOM 723 N N . HIS A 1 89 ? 0.912 5.371 -21.143 1.00 54.78 89 HIS A N 1
ATOM 724 C CA . HIS A 1 89 ? -0.014 6.450 -20.779 1.00 54.78 89 HIS A CA 1
ATOM 725 C C . HIS A 1 89 ? -1.289 5.937 -20.088 1.00 54.78 89 HIS A C 1
ATOM 727 O O . HIS A 1 89 ? -1.815 6.588 -19.190 1.00 54.78 89 HIS A O 1
ATOM 733 N N . ILE A 1 90 ? -1.757 4.742 -20.457 1.00 53.06 90 ILE A N 1
ATOM 734 C CA . ILE A 1 90 ? -3.055 4.230 -19.999 1.00 53.06 90 ILE A CA 1
ATOM 735 C C . ILE A 1 90 ? -2.924 3.536 -18.638 1.00 53.06 90 ILE A C 1
ATOM 737 O O . ILE A 1 90 ? -3.688 3.839 -17.726 1.00 53.06 90 ILE A O 1
ATOM 741 N N . ALA A 1 91 ? -1.923 2.661 -18.465 1.00 56.19 91 ALA A N 1
ATOM 742 C CA . ALA A 1 91 ? -1.776 1.881 -17.233 1.00 56.19 91 ALA A CA 1
ATOM 743 C C . ALA A 1 91 ? -1.467 2.755 -16.003 1.00 56.19 91 ALA A C 1
ATOM 745 O O . ALA A 1 91 ? -2.020 2.566 -14.926 1.00 56.19 91 ALA A O 1
ATOM 746 N N . THR A 1 92 ? -0.617 3.763 -16.182 1.00 62.09 92 THR A N 1
ATOM 747 C CA . THR A 1 92 ? -0.173 4.651 -15.100 1.00 62.09 92 THR A CA 1
ATOM 748 C C . THR A 1 92 ? -1.277 5.609 -14.642 1.00 62.09 92 THR A C 1
ATOM 750 O O . THR A 1 92 ? -1.360 5.940 -13.460 1.00 62.09 92 THR A O 1
ATOM 753 N N . SER A 1 93 ? -2.157 6.020 -15.564 1.00 71.44 93 SER A N 1
ATOM 754 C CA . SER A 1 93 ? -3.252 6.954 -15.284 1.00 71.44 93 SER A CA 1
ATOM 755 C C . SER A 1 93 ? -4.310 6.335 -14.364 1.00 71.44 93 SER A C 1
ATOM 757 O O . SER A 1 93 ? -4.661 6.936 -13.350 1.00 71.44 93 SER A O 1
ATOM 759 N N . TRP A 1 94 ? -4.755 5.100 -14.633 1.00 78.31 94 TRP A N 1
ATOM 760 C CA . TRP A 1 94 ? -5.774 4.465 -13.789 1.00 78.31 94 TRP A CA 1
ATOM 761 C C . TRP A 1 94 ? -5.244 4.073 -12.406 1.00 78.31 94 TRP A C 1
ATOM 763 O O . TRP A 1 94 ? -5.994 4.143 -11.437 1.00 78.31 94 TRP A O 1
ATOM 773 N N . ILE A 1 95 ? -3.963 3.701 -12.282 1.00 80.94 95 ILE A N 1
ATOM 774 C CA . ILE A 1 95 ? -3.355 3.344 -10.988 1.00 80.94 95 ILE A CA 1
ATOM 775 C C . ILE A 1 95 ? -3.440 4.521 -10.019 1.00 80.94 95 ILE A C 1
ATOM 777 O O . ILE A 1 95 ? -3.847 4.352 -8.870 1.00 80.94 95 ILE A O 1
ATOM 781 N N . ILE A 1 96 ? -3.096 5.718 -10.493 1.00 86.88 96 ILE A N 1
ATOM 782 C CA . ILE A 1 96 ? -3.151 6.935 -9.683 1.00 86.88 96 ILE A CA 1
ATOM 783 C C . ILE A 1 96 ? -4.600 7.255 -9.307 1.00 86.88 96 ILE A C 1
ATOM 785 O O . ILE A 1 96 ? -4.862 7.524 -8.138 1.00 86.88 96 ILE A O 1
ATOM 789 N N . LEU A 1 97 ? -5.540 7.150 -10.254 1.00 88.38 97 LEU A N 1
ATOM 790 C CA . LEU A 1 97 ? -6.968 7.379 -9.999 1.00 88.38 97 LEU A CA 1
ATOM 791 C C . LEU A 1 97 ? -7.542 6.414 -8.953 1.00 88.38 97 LEU A C 1
ATOM 793 O O . LEU A 1 97 ? -8.257 6.838 -8.048 1.00 88.38 97 LEU A O 1
ATOM 797 N N . VAL A 1 98 ? -7.204 5.125 -9.047 1.00 89.44 98 VAL A N 1
ATOM 798 C CA . VAL A 1 98 ? -7.639 4.103 -8.087 1.00 89.44 98 VAL A CA 1
ATOM 799 C C . VAL A 1 98 ? -7.087 4.403 -6.699 1.00 89.44 98 VAL A C 1
ATOM 801 O O . VAL A 1 98 ? -7.845 4.408 -5.734 1.00 89.44 98 VAL A O 1
ATOM 804 N N . ILE A 1 99 ? -5.786 4.673 -6.590 1.00 91.19 99 ILE A N 1
ATOM 805 C CA . ILE A 1 99 ? -5.142 4.949 -5.303 1.00 91.19 99 ILE A CA 1
ATOM 806 C C . ILE A 1 99 ? -5.703 6.233 -4.668 1.00 91.19 99 ILE A C 1
ATOM 808 O O . ILE A 1 99 ? -5.951 6.255 -3.462 1.00 91.19 99 ILE A O 1
ATOM 812 N N . ASP A 1 100 ? -5.964 7.269 -5.466 1.00 93.00 100 ASP A N 1
ATOM 813 C CA . ASP A 1 100 ? -6.550 8.517 -4.976 1.00 93.00 100 ASP A CA 1
ATOM 814 C C . ASP A 1 100 ? -7.973 8.368 -4.470 1.00 93.00 100 ASP A C 1
ATOM 816 O O . ASP A 1 100 ? -8.299 8.894 -3.408 1.00 93.00 100 ASP A O 1
ATOM 820 N N . ASP A 1 101 ? -8.809 7.625 -5.188 1.00 94.06 101 ASP A N 1
ATOM 821 C CA . ASP A 1 101 ? -10.177 7.361 -4.754 1.00 94.06 101 ASP A CA 1
ATOM 822 C C . ASP A 1 101 ? -10.210 6.545 -3.454 1.00 94.06 101 ASP A C 1
ATOM 824 O O . ASP A 1 101 ? -11.003 6.849 -2.564 1.00 94.06 101 ASP A O 1
ATOM 828 N N . ILE A 1 102 ? -9.310 5.565 -3.297 1.00 94.56 102 ILE A N 1
ATOM 829 C CA . ILE A 1 102 ? -9.167 4.797 -2.050 1.00 94.56 102 ILE A CA 1
ATOM 830 C C . ILE A 1 102 ? -8.815 5.723 -0.882 1.00 94.56 102 ILE A C 1
ATOM 832 O O . ILE A 1 102 ? -9.450 5.654 0.171 1.00 94.56 102 ILE A O 1
ATOM 836 N N . TRP A 1 103 ? -7.805 6.581 -1.053 1.00 95.44 103 TRP A N 1
ATOM 837 C CA . TRP A 1 103 ? -7.365 7.494 0.000 1.00 95.44 103 TRP A CA 1
ATOM 838 C C . TRP A 1 103 ? -8.427 8.534 0.340 1.00 95.44 103 TRP A C 1
ATOM 840 O O . TRP A 1 103 ? -8.708 8.733 1.517 1.00 95.44 103 TRP A O 1
ATOM 850 N N . ALA A 1 104 ? -9.055 9.144 -0.665 1.00 95.00 104 ALA A N 1
ATOM 851 C CA . ALA A 1 104 ? -10.096 10.143 -0.459 1.00 95.00 104 ALA A CA 1
ATOM 852 C C . ALA A 1 104 ? -11.295 9.572 0.310 1.00 95.00 104 ALA A C 1
ATOM 854 O O . ALA A 1 104 ? -11.789 10.217 1.233 1.00 95.00 104 ALA A O 1
ATOM 855 N N . ARG A 1 105 ? -11.738 8.351 -0.023 1.00 93.75 105 ARG A N 1
ATOM 856 C CA . ARG A 1 105 ? -12.837 7.686 0.695 1.00 93.75 105 ARG A CA 1
ATOM 857 C C . ARG A 1 105 ? -12.456 7.333 2.128 1.00 93.75 105 ARG A C 1
ATOM 859 O O . ARG A 1 105 ? -13.223 7.612 3.039 1.00 93.75 105 ARG A O 1
ATOM 866 N N . ALA A 1 106 ? -11.270 6.767 2.339 1.00 93.88 106 ALA A N 1
ATOM 867 C CA . ALA A 1 106 ? -10.807 6.425 3.682 1.00 93.88 106 ALA A CA 1
ATOM 868 C C . ALA A 1 106 ? -10.646 7.664 4.582 1.00 93.88 106 ALA A C 1
ATOM 870 O O . ALA A 1 106 ? -11.013 7.616 5.755 1.00 93.88 106 ALA A O 1
ATOM 871 N N . ASP A 1 107 ? -10.148 8.774 4.027 1.00 94.81 107 ASP A N 1
ATOM 872 C CA . ASP A 1 107 ? -9.996 10.037 4.752 1.00 94.81 107 ASP A CA 1
ATOM 873 C C . ASP A 1 107 ? -11.364 10.664 5.085 1.00 94.81 107 ASP A C 1
ATOM 875 O O . ASP A 1 107 ? -11.556 11.132 6.207 1.00 94.81 107 ASP A O 1
ATOM 879 N N . ALA A 1 108 ? -12.322 10.637 4.148 1.00 95.25 108 ALA A N 1
ATOM 880 C CA . ALA A 1 108 ? -13.686 11.132 4.367 1.00 95.25 108 ALA A CA 1
ATOM 881 C C . ALA A 1 108 ? -14.431 10.334 5.450 1.00 95.25 108 ALA A C 1
ATOM 883 O O . ALA A 1 108 ? -15.089 10.920 6.306 1.00 95.25 108 ALA A O 1
ATOM 884 N N . ASP A 1 109 ? -14.267 9.011 5.444 1.00 94.00 109 ASP A N 1
ATOM 885 C CA . ASP A 1 109 ? -14.849 8.095 6.428 1.00 94.00 109 ASP A CA 1
ATOM 886 C C . ASP A 1 109 ? -14.061 8.060 7.758 1.00 94.00 109 ASP A C 1
ATOM 888 O O . ASP A 1 109 ? -14.456 7.358 8.688 1.00 94.00 109 ASP A O 1
ATOM 892 N N . GLN A 1 110 ? -12.917 8.755 7.843 1.00 94.25 110 GLN A N 1
ATOM 893 C CA . GLN A 1 110 ? -11.991 8.747 8.986 1.00 94.25 110 GLN A CA 1
ATOM 894 C C . GLN A 1 110 ? -11.600 7.339 9.468 1.00 94.25 110 GLN A C 1
ATOM 896 O O . GLN A 1 110 ? -11.448 7.086 10.666 1.00 94.25 110 GLN A O 1
ATOM 901 N N . ARG A 1 111 ? -11.407 6.406 8.533 1.00 94.81 111 ARG A N 1
ATOM 902 C CA . ARG A 1 111 ? -11.121 4.996 8.835 1.00 94.81 111 ARG A CA 1
ATOM 903 C C . ARG A 1 111 ? -9.863 4.504 8.121 1.00 94.81 111 ARG A C 1
ATOM 905 O O . ARG A 1 111 ? -9.486 5.041 7.078 1.00 94.81 111 ARG A O 1
ATOM 912 N N . PRO A 1 112 ? -9.220 3.436 8.619 1.00 95.31 112 PRO A N 1
ATOM 913 C CA . PRO A 1 112 ? -8.188 2.766 7.848 1.00 95.31 112 PRO A CA 1
ATOM 914 C C . PRO A 1 112 ? -8.766 2.175 6.555 1.00 95.31 112 PRO A C 1
ATOM 916 O O . PRO A 1 112 ? -9.923 1.748 6.478 1.00 95.31 112 PRO A O 1
ATOM 919 N N . VAL A 1 113 ? -7.918 2.128 5.533 1.00 96.50 113 VAL A N 1
ATOM 920 C CA . VAL A 1 113 ? -8.239 1.497 4.253 1.00 96.50 113 VAL A CA 1
ATOM 921 C C . VAL A 1 113 ? -8.407 -0.008 4.457 1.00 96.50 113 VAL A C 1
ATOM 923 O O . VAL A 1 113 ? -7.592 -0.653 5.125 1.00 96.50 113 VAL A O 1
ATOM 926 N N . MET A 1 114 ? -9.429 -0.568 3.818 1.00 95.19 114 MET A N 1
ATOM 927 C CA . MET A 1 114 ? -9.671 -2.003 3.714 1.00 95.19 114 MET A CA 1
ATOM 928 C C . MET A 1 114 ? -9.409 -2.461 2.281 1.00 95.19 114 MET A C 1
ATOM 930 O O . MET A 1 114 ? -9.550 -1.690 1.332 1.00 95.19 114 MET A O 1
ATOM 934 N N . TRP A 1 115 ? -9.095 -3.741 2.071 1.00 94.00 115 TRP A N 1
ATOM 935 C CA . TRP A 1 115 ? -8.896 -4.241 0.705 1.00 94.00 115 TRP A CA 1
ATOM 936 C C . TRP A 1 115 ? -10.146 -4.120 -0.182 1.00 94.00 115 TRP A C 1
ATOM 938 O O . TRP A 1 115 ? -10.047 -3.936 -1.397 1.00 94.00 115 TRP A O 1
ATOM 948 N N . PHE A 1 116 ? -11.339 -4.167 0.416 1.00 91.62 116 PHE A N 1
ATOM 949 C CA . PHE A 1 116 ? -12.588 -3.940 -0.309 1.00 91.62 116 PHE A CA 1
ATOM 950 C C . PHE A 1 116 ? -12.625 -2.567 -1.004 1.00 91.62 116 PHE A C 1
ATOM 952 O O . PHE A 1 116 ? -13.165 -2.466 -2.106 1.00 91.62 116 PHE A O 1
ATOM 959 N N . ASP A 1 117 ? -11.964 -1.543 -0.450 1.00 92.69 117 ASP A N 1
ATOM 960 C CA . ASP A 1 117 ? -11.859 -0.229 -1.089 1.00 92.69 117 ASP A CA 1
ATOM 961 C C . ASP A 1 117 ? -11.187 -0.314 -2.457 1.00 92.69 117 ASP A C 1
ATOM 963 O O . ASP A 1 117 ? -11.660 0.309 -3.404 1.00 92.69 117 ASP A O 1
ATOM 967 N N . VAL A 1 118 ? -10.157 -1.151 -2.595 1.00 89.69 118 VAL A N 1
ATOM 968 C CA . VAL A 1 118 ? -9.489 -1.395 -3.880 1.00 89.69 118 VAL A CA 1
ATOM 969 C C . VAL A 1 118 ? -10.472 -1.947 -4.902 1.00 89.69 118 VAL A C 1
ATOM 971 O O . VAL A 1 118 ? -10.453 -1.549 -6.064 1.00 89.69 118 VAL A O 1
ATOM 974 N N . SER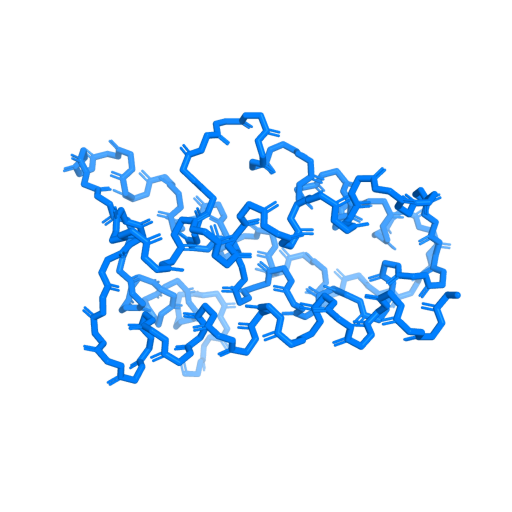 A 1 119 ? -11.350 -2.855 -4.478 1.00 87.69 119 SER A N 1
ATOM 975 C CA . SER A 1 119 ? -12.341 -3.468 -5.363 1.00 87.69 119 SER A CA 1
ATOM 976 C C . SER A 1 119 ? -13.415 -2.472 -5.803 1.00 87.69 119 SER A C 1
ATOM 978 O O . SER A 1 119 ? -13.809 -2.499 -6.967 1.00 87.69 119 SER A O 1
ATOM 980 N N . VAL A 1 120 ? -13.844 -1.564 -4.920 1.00 91.69 120 VAL A N 1
ATOM 981 C CA . VAL A 1 120 ? -14.788 -0.482 -5.253 1.00 91.69 120 VAL A CA 1
ATOM 982 C C . VAL A 1 120 ? -14.174 0.493 -6.260 1.00 91.69 120 VAL A C 1
ATOM 984 O O . VAL A 1 120 ? -14.771 0.749 -7.306 1.00 91.69 120 VAL A O 1
ATOM 987 N N . SER A 1 121 ? -12.962 0.989 -6.000 1.00 89.94 121 SER A N 1
ATOM 988 C CA . SER A 1 121 ? -12.288 1.925 -6.910 1.00 89.94 121 SER A CA 1
ATOM 989 C C . SER A 1 121 ? -11.939 1.269 -8.245 1.00 89.94 121 SER A C 1
ATOM 991 O O . SER A 1 121 ? -12.111 1.881 -9.295 1.00 89.94 121 SER A O 1
ATOM 993 N N . ARG A 1 122 ? -11.505 0.000 -8.237 1.00 83.88 122 ARG A N 1
ATOM 994 C CA . ARG A 1 122 ? -11.231 -0.754 -9.467 1.00 83.88 122 ARG A CA 1
ATOM 995 C C . ARG A 1 122 ? -12.476 -0.856 -10.344 1.00 83.88 122 ARG A C 1
ATOM 997 O O . ARG A 1 122 ? -12.387 -0.525 -11.519 1.00 83.88 122 ARG A O 1
ATOM 1004 N N . LYS A 1 123 ? -13.627 -1.240 -9.781 1.00 85.88 123 LYS A N 1
ATOM 1005 C CA . LYS A 1 123 ? -14.900 -1.297 -10.524 1.00 85.88 123 LYS A CA 1
ATOM 1006 C C . LYS A 1 123 ? -15.261 0.057 -11.137 1.00 85.88 123 LYS A C 1
ATOM 1008 O O . LYS A 1 123 ? -15.636 0.116 -12.301 1.00 85.88 123 LYS A O 1
ATOM 1013 N N . LYS A 1 124 ? -15.078 1.141 -10.375 1.00 87.38 124 LYS A N 1
ATOM 1014 C CA . LYS A 1 124 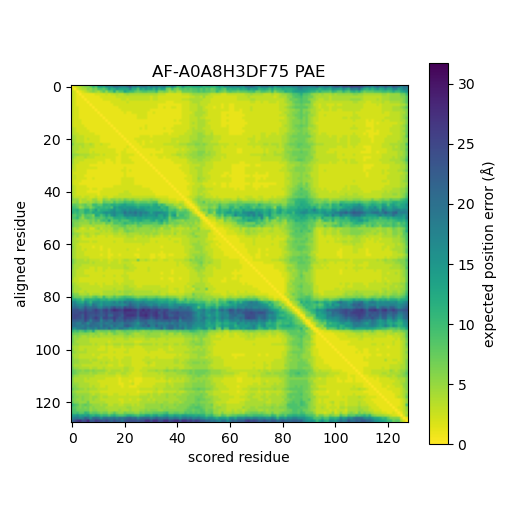? -15.376 2.515 -10.805 1.00 87.38 124 LYS A CA 1
ATOM 1015 C C . LYS A 1 124 ? -14.552 2.974 -12.013 1.00 87.38 124 LYS A C 1
ATOM 1017 O O . LYS A 1 124 ? -15.093 3.665 -12.867 1.00 87.38 124 LYS A O 1
ATOM 1022 N N . PHE A 1 125 ? -13.265 2.627 -12.081 1.00 84.06 125 PHE A N 1
ATOM 1023 C CA . PHE A 1 125 ? -12.363 3.139 -13.126 1.00 84.06 125 PHE A CA 1
ATOM 1024 C C . PHE A 1 125 ? -12.017 2.138 -14.231 1.00 84.06 125 PHE A C 1
ATOM 1026 O O . PHE A 1 125 ? -11.571 2.563 -15.293 1.00 84.06 125 PHE A O 1
ATO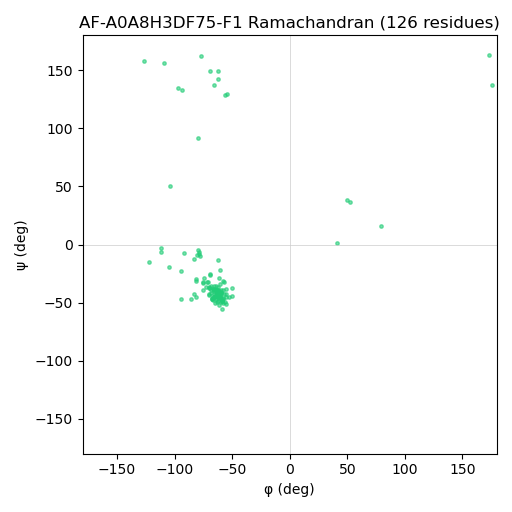M 1033 N N . LEU A 1 126 ? -12.191 0.832 -14.003 1.00 75.25 126 LEU A N 1
ATOM 1034 C CA . LEU A 1 126 ? -11.810 -0.208 -14.964 1.00 75.25 126 LEU A CA 1
ATOM 1035 C C . LEU A 1 126 ? -12.996 -0.953 -15.593 1.00 75.25 126 LEU A C 1
ATOM 1037 O O . LEU A 1 126 ? -12.756 -1.700 -16.533 1.00 75.25 126 LEU A O 1
ATOM 1041 N N . ASN A 1 127 ? -14.248 -0.728 -15.167 1.00 61.12 127 ASN A N 1
ATOM 1042 C CA . ASN A 1 127 ? -15.440 -1.367 -15.760 1.00 61.12 127 ASN A CA 1
ATOM 1043 C C . ASN A 1 127 ? -15.346 -2.916 -15.841 1.00 61.12 127 ASN A C 1
ATOM 1045 O O . ASN A 1 127 ? -15.823 -3.525 -16.798 1.00 61.12 127 ASN A O 1
ATOM 1049 N N . VAL A 1 128 ? -14.730 -3.552 -14.833 1.00 54.31 128 VAL A N 1
ATOM 1050 C CA . VAL A 1 128 ? -14.658 -5.019 -14.652 1.00 54.31 128 VAL A CA 1
ATOM 1051 C C . VAL A 1 128 ? -15.185 -5.407 -13.278 1.00 54.31 128 VAL A C 1
ATOM 1053 O O . VAL A 1 128 ? -14.780 -4.748 -12.287 1.00 54.31 128 VAL A O 1
#